Protein AF-A0ABD0RWZ1-F1 (afdb_monomer)

Secondary structure (DSSP, 8-state):
-----------THHHHGGGGG-HHHHHHHHHHHHHHHS------GGGTSS----TTS-HHHHHHTT-EETTEEHHHHHHHHHHHH-

pLDDT: mean 75.03, std 19.06, range [35.72, 98.25]

Mean predicted aligned error: 14.47 Å

Radius of gyration: 21.33 Å; Cα contacts (8 Å, |Δi|>4): 24; chains: 1; bounding box: 36×44×54 Å

Foldseek 3Di:
DDDDPPDPPPPVCVVLVPCPPPPVSVVVVVVVVVCVVPPPPDPDCVVVPDDDDDPPDDLVVCVVVVQADPNHGVVVVVVVVVVVVD

Structure (mmCIF, N/CA/C/O backbone):
data_AF-A0ABD0RWZ1-F1
#
_entry.id   AF-A0ABD0RWZ1-F1
#
loop_
_atom_site.group_PDB
_atom_site.id
_atom_site.type_symbol
_atom_site.label_atom_id
_atom_site.label_alt_id
_atom_site.label_comp_id
_atom_site.label_asym_id
_atom_site.label_entity_id
_atom_site.label_seq_id
_atom_site.pdbx_PDB_ins_code
_atom_site.Cartn_x
_atom_site.Cartn_y
_atom_site.Cartn_z
_atom_site.occupancy
_atom_site.B_iso_or_equiv
_atom_site.auth_seq_id
_atom_site.auth_comp_id
_atom_site.auth_asym_id
_atom_site.auth_atom_id
_atom_site.pdbx_PDB_model_num
ATOM 1 N N . MET A 1 1 ? 6.365 -24.637 -5.372 1.00 35.72 1 MET A N 1
ATOM 2 C CA . MET A 1 1 ? 6.610 -24.406 -6.811 1.00 35.72 1 MET A CA 1
ATOM 3 C C . MET A 1 1 ? 6.010 -23.056 -7.167 1.00 35.72 1 MET A C 1
ATOM 5 O O . MET A 1 1 ? 4.799 -22.914 -7.104 1.00 35.72 1 MET A O 1
ATOM 9 N N . GLN A 1 2 ? 6.843 -22.032 -7.364 1.00 38.16 2 GLN A N 1
ATOM 10 C CA . GLN A 1 2 ? 6.383 -20.653 -7.551 1.00 38.16 2 GLN A CA 1
ATOM 11 C C . GLN A 1 2 ? 6.175 -20.416 -9.050 1.00 38.16 2 GLN A C 1
ATOM 13 O O . GLN A 1 2 ? 7.130 -20.433 -9.822 1.00 38.16 2 GLN A O 1
ATOM 18 N N . THR A 1 3 ? 4.918 -20.269 -9.464 1.00 44.28 3 THR A N 1
ATOM 19 C CA . THR A 1 3 ? 4.530 -19.949 -10.841 1.00 44.28 3 THR A CA 1
ATOM 20 C C . THR A 1 3 ? 5.014 -18.546 -11.187 1.00 44.28 3 THR A C 1
ATOM 22 O O . THR A 1 3 ? 4.406 -17.550 -10.788 1.00 44.28 3 THR A O 1
ATOM 25 N N . VAL A 1 4 ? 6.134 -18.479 -11.907 1.00 47.41 4 VAL A N 1
ATOM 26 C CA . VAL A 1 4 ? 6.599 -17.278 -12.601 1.00 47.41 4 VAL A CA 1
ATOM 27 C C . VAL A 1 4 ? 5.505 -16.907 -13.597 1.00 47.41 4 VAL A C 1
ATOM 29 O O . VAL A 1 4 ? 5.222 -17.664 -14.519 1.00 47.41 4 VAL A O 1
ATOM 32 N N . ARG A 1 5 ? 4.834 -15.774 -13.375 1.00 46.62 5 ARG A N 1
ATOM 33 C CA . ARG A 1 5 ? 3.943 -15.205 -14.386 1.00 46.62 5 ARG A CA 1
ATOM 34 C C . ARG A 1 5 ? 4.830 -14.685 -15.506 1.00 46.62 5 ARG A C 1
ATOM 36 O O . ARG A 1 5 ? 5.425 -13.619 -15.377 1.00 46.62 5 ARG A O 1
ATOM 43 N N . THR A 1 6 ? 4.964 -15.480 -16.557 1.00 47.72 6 THR A N 1
ATOM 44 C CA . THR A 1 6 ? 5.573 -15.070 -17.817 1.00 47.72 6 THR A CA 1
ATOM 45 C C . THR A 1 6 ? 4.677 -13.983 -18.394 1.00 47.72 6 THR A C 1
ATOM 47 O O . THR A 1 6 ? 3.556 -14.249 -18.813 1.00 47.72 6 THR A O 1
ATOM 50 N N . VAL A 1 7 ? 5.112 -12.730 -18.292 1.00 52.22 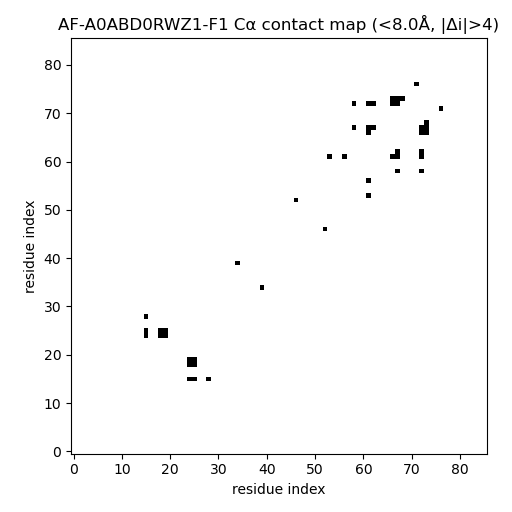7 VAL A N 1
ATOM 51 C CA . VAL A 1 7 ? 4.464 -11.634 -19.008 1.00 52.22 7 VAL A CA 1
ATOM 52 C C . VAL A 1 7 ? 4.881 -11.806 -20.461 1.00 52.22 7 VAL A C 1
ATOM 54 O O . VAL A 1 7 ? 6.071 -11.707 -20.757 1.00 52.22 7 VAL A O 1
ATOM 57 N N . ASP A 1 8 ? 3.931 -12.123 -21.340 1.00 49.06 8 ASP A N 1
ATOM 58 C CA . ASP A 1 8 ? 4.169 -12.128 -22.781 1.00 49.06 8 ASP A CA 1
ATOM 59 C C . ASP A 1 8 ? 4.649 -10.733 -23.185 1.00 49.06 8 ASP A C 1
ATOM 61 O O . ASP A 1 8 ? 3.913 -9.744 -23.133 1.00 49.06 8 ASP A O 1
ATOM 65 N N . VAL A 1 9 ? 5.935 -10.645 -23.517 1.00 52.31 9 VAL A N 1
ATOM 66 C CA . VAL A 1 9 ? 6.533 -9.442 -24.080 1.00 52.31 9 VAL A CA 1
ATOM 67 C C . VAL A 1 9 ? 5.891 -9.262 -25.446 1.00 52.31 9 VAL A C 1
ATOM 69 O O . VAL A 1 9 ? 6.223 -9.972 -26.391 1.00 52.31 9 VAL A O 1
ATOM 72 N N . VAL A 1 10 ? 4.948 -8.324 -25.544 1.00 58.44 10 VAL A N 1
ATOM 73 C CA . VAL A 1 10 ? 4.475 -7.830 -26.837 1.00 58.44 10 VAL A CA 1
ATOM 74 C C . VAL A 1 10 ? 5.707 -7.382 -27.612 1.00 58.44 10 VAL A C 1
ATOM 76 O O . VAL A 1 10 ? 6.460 -6.511 -27.172 1.00 58.44 10 VAL A O 1
ATOM 79 N N . ASP A 1 11 ? 5.933 -8.035 -28.745 1.00 52.81 11 ASP A N 1
ATOM 80 C CA . ASP A 1 11 ? 7.068 -7.798 -29.617 1.00 52.81 11 ASP A CA 1
ATOM 81 C C . ASP A 1 11 ? 6.922 -6.396 -30.234 1.00 52.81 11 ASP A C 1
ATOM 83 O O . ASP A 1 11 ? 6.297 -6.191 -31.275 1.00 52.81 11 ASP A O 1
ATOM 87 N N . CYS A 1 12 ? 7.471 -5.381 -29.559 1.00 54.28 12 CYS A N 1
ATOM 88 C CA . CYS A 1 12 ? 7.494 -3.986 -30.015 1.00 54.28 12 CYS A CA 1
ATOM 89 C C . CYS A 1 12 ? 8.399 -3.778 -31.248 1.00 54.28 12 CYS A C 1
ATOM 91 O O . CYS A 1 12 ? 8.881 -2.665 -31.484 1.00 54.28 12 CYS A O 1
ATOM 93 N N . SER A 1 13 ? 8.645 -4.814 -32.057 1.00 56.16 13 SER A N 1
ATOM 94 C CA . SER A 1 13 ? 9.433 -4.703 -33.285 1.00 56.16 13 SER A CA 1
ATOM 95 C C . SER A 1 13 ? 8.843 -3.677 -34.248 1.00 56.16 13 SER A C 1
ATOM 97 O O . SER A 1 13 ? 9.606 -2.950 -34.880 1.00 56.16 13 SER A O 1
ATOM 99 N N . PHE A 1 14 ? 7.515 -3.514 -34.289 1.00 55.19 14 PHE A N 1
ATOM 100 C CA . PHE A 1 14 ? 6.865 -2.526 -35.160 1.00 55.19 14 PHE A CA 1
ATOM 101 C C . PHE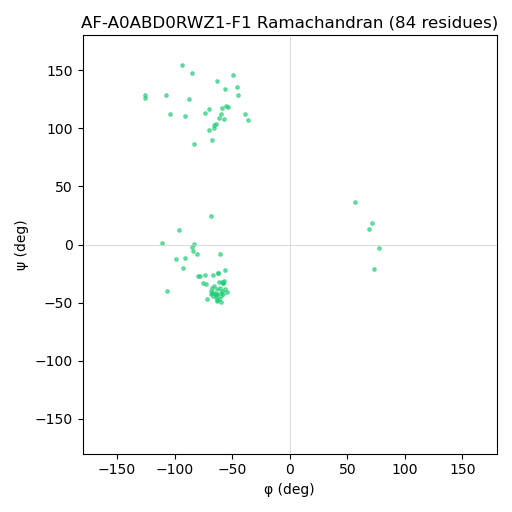 A 1 14 ? 7.266 -1.067 -34.874 1.00 55.19 14 PHE A C 1
ATOM 103 O O . PHE A 1 14 ? 7.367 -0.282 -35.813 1.00 55.19 14 PHE A O 1
ATOM 110 N N . LEU A 1 15 ? 7.560 -0.698 -33.621 1.00 56.69 15 LEU A N 1
ATOM 111 C CA . LEU A 1 15 ? 7.935 0.680 -33.259 1.00 56.69 15 LEU A CA 1
ATOM 112 C C . LEU A 1 15 ? 9.404 1.011 -33.567 1.00 56.69 15 LEU A C 1
ATOM 114 O O . LEU A 1 15 ? 9.733 2.166 -33.829 1.00 56.69 15 LEU A O 1
ATOM 118 N N . PHE A 1 16 ? 10.293 0.013 -33.579 1.00 54.22 16 PHE A N 1
ATOM 119 C CA . PHE A 1 16 ? 11.741 0.237 -33.698 1.00 54.22 16 PHE A CA 1
ATOM 120 C C . PHE A 1 16 ? 12.357 -0.236 -35.024 1.00 54.22 16 PHE A C 1
ATOM 122 O O . PHE A 1 16 ? 13.561 -0.068 -35.229 1.00 54.22 16 PHE A O 1
ATOM 129 N N . CYS A 1 17 ? 11.573 -0.780 -35.961 1.00 56.94 17 CYS A N 1
ATOM 130 C CA . CYS A 1 17 ? 12.071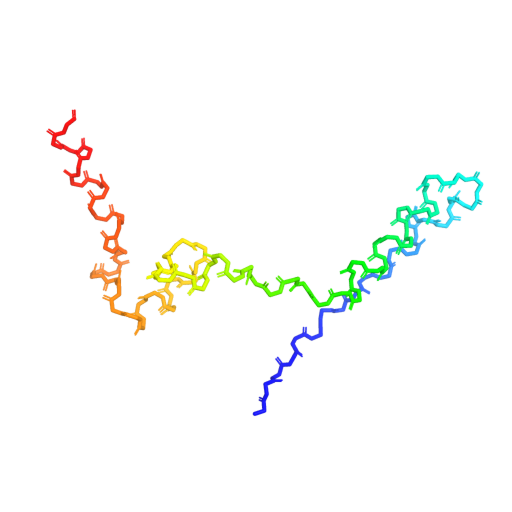 -1.160 -37.291 1.00 56.94 17 CYS A CA 1
ATOM 131 C C . CYS A 1 17 ? 12.718 0.010 -38.061 1.00 56.94 17 CYS A C 1
ATOM 133 O O . CYS A 1 17 ? 13.685 -0.204 -38.793 1.00 56.94 17 CYS A O 1
ATOM 135 N N . PHE A 1 18 ? 12.254 1.246 -37.847 1.00 53.28 18 PHE A N 1
ATOM 136 C CA . PHE A 1 18 ? 12.766 2.448 -38.522 1.00 53.28 18 PHE A CA 1
ATOM 137 C C . PHE A 1 18 ? 14.061 3.011 -37.914 1.00 53.28 18 PHE A C 1
ATOM 139 O O . PHE A 1 18 ? 14.678 3.915 -38.471 1.00 53.28 18 PHE A O 1
ATOM 146 N N . SER A 1 19 ? 14.506 2.482 -36.773 1.00 58.69 19 SER A N 1
ATOM 147 C CA . SER A 1 19 ? 15.555 3.109 -35.965 1.00 58.69 19 SER A CA 1
ATOM 148 C C . SER A 1 19 ? 16.988 2.776 -36.394 1.00 58.69 19 SER A C 1
ATOM 150 O O . SER A 1 19 ? 17.920 3.316 -35.797 1.00 58.69 19 SER A O 1
ATOM 152 N N . LYS A 1 20 ? 17.200 1.932 -37.415 1.00 62.75 20 LYS A N 1
ATOM 153 C CA . LYS A 1 20 ? 18.535 1.407 -37.778 1.00 62.75 20 LYS A CA 1
ATOM 154 C C . LYS A 1 20 ? 19.591 2.488 -38.065 1.00 62.75 20 LYS A C 1
ATOM 156 O O . LYS A 1 20 ? 20.776 2.208 -37.934 1.00 62.75 20 LYS A O 1
ATOM 161 N N . HIS A 1 21 ? 19.177 3.710 -38.405 1.00 73.25 21 HIS A N 1
ATOM 162 C CA . HIS A 1 21 ? 20.073 4.837 -38.692 1.00 73.25 21 HIS A CA 1
ATOM 163 C C . HIS A 1 21 ? 20.260 5.814 -37.517 1.00 73.25 21 HIS A C 1
ATOM 165 O O . HIS A 1 21 ? 21.162 6.646 -37.558 1.00 73.25 21 HIS A O 1
ATOM 171 N N . ASN A 1 22 ? 19.443 5.726 -36.461 1.00 80.00 22 ASN A N 1
ATOM 172 C CA . ASN A 1 22 ? 19.543 6.599 -35.292 1.00 80.00 22 ASN A CA 1
ATOM 173 C C . ASN A 1 22 ? 20.193 5.853 -34.120 1.00 80.00 22 ASN A C 1
ATOM 175 O O . ASN A 1 22 ? 19.591 4.961 -33.517 1.00 80.00 22 ASN A O 1
ATOM 179 N N . LYS A 1 23 ? 21.407 6.278 -33.756 1.00 85.25 23 LYS A N 1
ATOM 180 C CA . LYS A 1 23 ? 22.200 5.692 -32.668 1.00 85.25 23 LYS A CA 1
ATOM 181 C C . LYS A 1 23 ? 21.464 5.689 -31.321 1.00 85.25 23 LYS A C 1
ATOM 183 O O . LYS A 1 23 ? 21.545 4.699 -30.600 1.00 85.25 23 LYS A O 1
ATOM 188 N N . ALA A 1 24 ? 20.706 6.743 -31.008 1.00 85.38 24 ALA A N 1
ATOM 189 C CA . ALA A 1 24 ? 19.948 6.831 -29.759 1.00 85.38 24 ALA A CA 1
ATOM 190 C C . ALA A 1 24 ? 18.797 5.818 -29.719 1.00 85.38 24 ALA A C 1
ATOM 192 O O . ALA A 1 24 ? 18.572 5.169 -28.704 1.00 85.38 24 ALA A O 1
ATOM 193 N N . ALA A 1 25 ? 18.099 5.629 -30.838 1.00 83.50 25 ALA A N 1
ATOM 194 C CA . ALA A 1 25 ? 16.973 4.705 -30.898 1.00 83.50 25 ALA A CA 1
ATOM 195 C C . ALA A 1 25 ? 17.423 3.230 -30.874 1.00 83.50 25 ALA 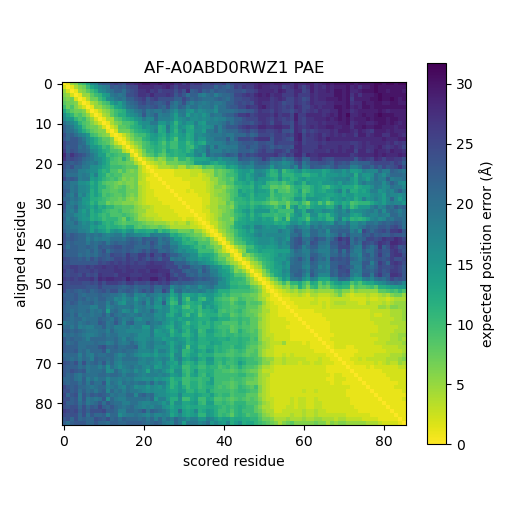A C 1
ATOM 197 O O . ALA A 1 25 ? 16.773 2.402 -30.236 1.00 83.50 25 ALA A O 1
ATOM 198 N N . VAL A 1 26 ? 18.582 2.916 -31.473 1.00 84.00 26 VAL A N 1
ATOM 199 C CA . VAL A 1 26 ? 19.217 1.592 -31.334 1.00 84.00 26 VAL A CA 1
ATOM 200 C C . VAL A 1 26 ? 19.600 1.332 -29.876 1.00 84.00 26 VAL A C 1
ATOM 202 O O . VAL A 1 26 ? 19.339 0.246 -29.362 1.00 84.00 26 VAL A O 1
ATOM 205 N N . GLN A 1 27 ? 20.160 2.333 -29.192 1.00 86.50 27 GLN A N 1
ATOM 206 C CA . GLN A 1 27 ? 20.524 2.211 -27.782 1.00 86.50 27 GLN A CA 1
ATOM 207 C C . GLN A 1 27 ? 19.295 2.008 -26.887 1.00 86.50 27 GLN A C 1
ATOM 209 O O . GLN A 1 27 ? 19.295 1.087 -26.081 1.00 86.50 27 GLN A O 1
ATOM 214 N N . ILE A 1 28 ? 18.221 2.782 -27.081 1.00 87.44 28 ILE A N 1
ATOM 215 C CA . ILE A 1 28 ? 16.966 2.619 -26.327 1.00 87.44 28 ILE A CA 1
ATOM 216 C C . ILE A 1 28 ? 16.401 1.204 -26.501 1.00 87.44 28 ILE A C 1
ATOM 218 O O . ILE A 1 28 ? 15.994 0.586 -25.520 1.00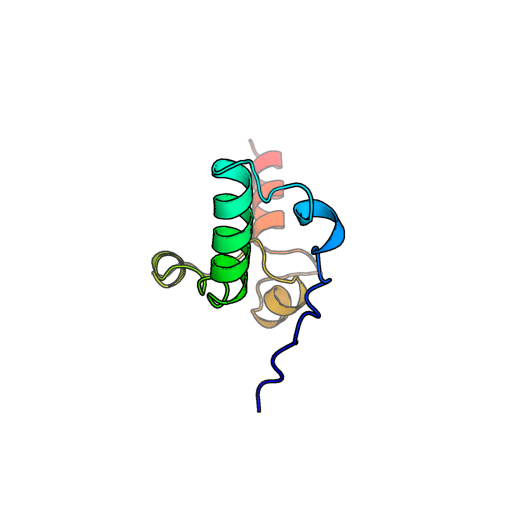 87.44 28 ILE A O 1
ATOM 222 N N . LYS A 1 29 ? 16.413 0.653 -27.723 1.00 85.69 29 LYS A N 1
ATOM 223 C CA . LYS A 1 29 ? 15.949 -0.719 -27.980 1.00 85.69 29 LYS A CA 1
ATOM 224 C C . LYS A 1 29 ? 16.776 -1.761 -27.219 1.00 85.69 29 LYS A C 1
ATOM 226 O O . LYS A 1 29 ? 16.207 -2.667 -26.608 1.00 85.69 29 LYS A O 1
ATOM 231 N N . GLU A 1 30 ? 18.102 -1.651 -27.258 1.00 85.50 30 GLU A N 1
ATOM 232 C CA . GLU A 1 30 ? 18.986 -2.576 -26.539 1.00 85.50 30 GLU A CA 1
ATOM 233 C C . GLU A 1 30 ? 18.869 -2.415 -25.016 1.00 85.50 30 GLU A C 1
ATOM 235 O O . GLU A 1 30 ? 18.852 -3.414 -24.293 1.00 85.50 30 GLU A O 1
ATOM 240 N N . ASP A 1 31 ? 18.701 -1.188 -24.523 1.00 85.00 31 ASP A N 1
ATOM 241 C CA . ASP A 1 31 ? 18.485 -0.906 -23.103 1.00 85.00 31 ASP A CA 1
ATOM 242 C C . ASP A 1 31 ? 17.141 -1.472 -22.627 1.00 85.00 31 ASP A C 1
ATOM 244 O O . ASP A 1 31 ? 17.098 -2.136 -21.593 1.00 85.00 31 ASP A O 1
ATOM 248 N N . MET A 1 32 ? 16.064 -1.340 -23.411 1.00 84.69 32 MET A N 1
ATOM 249 C CA . MET A 1 32 ? 14.777 -1.987 -23.118 1.00 84.69 32 MET A CA 1
ATOM 250 C C . MET A 1 32 ? 14.913 -3.510 -23.065 1.00 84.69 32 MET A C 1
ATOM 252 O O . MET A 1 32 ? 14.417 -4.145 -22.134 1.00 84.69 32 MET A O 1
ATOM 256 N N . LYS A 1 33 ? 15.628 -4.109 -24.024 1.00 84.38 33 LYS A N 1
ATOM 257 C CA . LYS A 1 33 ? 15.889 -5.554 -24.035 1.00 84.38 33 LYS A CA 1
ATOM 258 C C . LYS A 1 33 ? 16.648 -5.994 -22.780 1.00 84.38 33 LYS A C 1
ATOM 260 O O . LYS A 1 33 ? 16.298 -7.013 -22.186 1.00 84.38 33 LYS A O 1
ATOM 265 N N . ARG A 1 34 ? 17.641 -5.219 -22.334 1.00 84.00 34 ARG A N 1
ATOM 266 C CA . ARG A 1 34 ? 18.383 -5.478 -21.087 1.00 84.00 34 ARG A CA 1
ATOM 267 C C . ARG A 1 34 ? 17.516 -5.290 -19.846 1.00 84.00 34 ARG A C 1
ATOM 269 O O . ARG A 1 34 ? 17.588 -6.116 -18.945 1.00 84.00 34 ARG A O 1
ATOM 276 N N . MET A 1 35 ? 16.681 -4.253 -19.805 1.00 78.62 35 MET A N 1
ATOM 277 C CA . MET A 1 35 ? 15.780 -3.977 -18.682 1.00 78.62 35 MET A CA 1
ATOM 278 C C . MET A 1 35 ? 14.707 -5.053 -18.506 1.00 78.62 35 MET A C 1
ATOM 280 O O . MET A 1 35 ? 14.353 -5.358 -17.374 1.00 78.62 35 MET A O 1
ATOM 284 N N . VAL A 1 36 ? 14.203 -5.630 -19.600 1.00 74.06 36 VAL A N 1
ATOM 285 C CA . VAL A 1 36 ? 13.217 -6.724 -19.556 1.00 74.06 36 VAL A CA 1
ATOM 286 C C . VAL A 1 36 ? 13.866 -8.057 -19.168 1.00 74.06 36 VAL A C 1
ATOM 288 O O . VAL A 1 36 ? 13.235 -8.875 -18.503 1.00 74.06 36 VAL A O 1
ATOM 291 N N . GLN A 1 37 ? 15.125 -8.285 -19.558 1.00 69.06 37 GLN A N 1
ATOM 292 C CA . GLN A 1 37 ? 15.877 -9.477 -19.150 1.00 69.06 37 GLN A CA 1
ATOM 293 C C . GLN A 1 37 ? 16.418 -9.389 -17.720 1.00 69.06 37 GLN A C 1
ATOM 295 O O . GLN A 1 37 ? 16.604 -10.420 -17.072 1.00 69.06 37 GLN A O 1
ATOM 300 N N . LEU A 1 38 ? 16.664 -8.179 -17.215 1.00 64.75 38 LEU A N 1
ATOM 301 C CA . LEU A 1 38 ? 16.982 -7.969 -15.815 1.00 64.75 38 LEU A CA 1
ATOM 302 C C . LEU A 1 38 ? 15.704 -8.237 -15.007 1.00 64.75 38 LEU A C 1
ATOM 304 O O . LEU A 1 38 ? 14.719 -7.521 -15.190 1.00 64.75 38 LEU A O 1
ATOM 308 N N . PRO A 1 39 ? 15.669 -9.246 -14.115 1.00 58.22 39 PRO A N 1
ATOM 309 C CA . PRO A 1 39 ? 14.517 -9.436 -13.249 1.00 58.22 39 PRO A CA 1
ATOM 310 C C . PRO A 1 39 ? 14.287 -8.131 -12.499 1.00 58.22 39 PRO A C 1
ATOM 312 O O . PRO A 1 39 ? 15.193 -7.680 -11.799 1.00 58.22 39 PRO A O 1
ATOM 315 N N . MET A 1 40 ? 13.106 -7.529 -12.705 1.00 61.09 40 MET A N 1
ATOM 316 C CA . MET A 1 40 ? 12.686 -6.254 -12.122 1.00 61.09 40 MET A CA 1
ATOM 317 C C . MET A 1 40 ? 13.238 -6.171 -10.712 1.00 61.09 40 MET A C 1
ATOM 319 O O . MET A 1 40 ? 12.822 -6.971 -9.870 1.00 61.09 40 MET A O 1
ATOM 323 N N . ASN A 1 41 ? 14.257 -5.314 -10.537 1.00 57.66 41 ASN A N 1
ATOM 324 C CA . ASN A 1 41 ? 15.111 -5.287 -9.356 1.00 57.66 41 ASN A CA 1
ATOM 325 C C . ASN A 1 41 ? 14.235 -5.544 -8.137 1.00 57.66 41 ASN A C 1
ATOM 327 O O . ASN A 1 41 ? 13.333 -4.748 -7.854 1.00 57.66 41 ASN A O 1
ATOM 331 N N . LYS A 1 42 ? 14.432 -6.699 -7.481 1.00 58.97 42 LYS A N 1
ATOM 332 C CA . LYS A 1 42 ? 13.728 -7.000 -6.233 1.00 58.97 42 LYS A CA 1
ATOM 333 C C . LYS A 1 42 ? 13.825 -5.744 -5.370 1.00 58.97 42 LYS A C 1
ATOM 335 O O . LYS A 1 42 ? 14.905 -5.143 -5.353 1.00 58.97 42 LYS A O 1
ATOM 340 N N . PRO A 1 43 ? 12.717 -5.319 -4.737 1.00 57.81 43 PRO A N 1
ATOM 341 C CA . PRO A 1 43 ? 12.666 -4.056 -4.018 1.00 57.81 43 PRO A CA 1
ATOM 342 C C . PRO A 1 43 ? 13.923 -3.920 -3.162 1.00 57.81 43 PRO A C 1
ATOM 344 O O . PRO A 1 43 ? 14.324 -4.875 -2.495 1.00 57.81 43 PRO A O 1
ATOM 347 N N . SER A 1 44 ? 14.593 -2.775 -3.300 1.00 53.25 44 SER A N 1
ATOM 348 C CA . SER A 1 44 ? 15.926 -2.548 -2.749 1.00 53.25 44 SER A CA 1
ATOM 349 C C . SER A 1 44 ? 15.982 -2.955 -1.270 1.00 53.25 44 SER A C 1
ATOM 351 O O . SER A 1 44 ? 15.002 -2.754 -0.545 1.00 53.25 44 SER A O 1
ATOM 353 N N . PRO A 1 45 ? 17.113 -3.483 -0.770 1.00 51.78 45 PRO A N 1
ATOM 354 C CA . PRO A 1 45 ? 17.254 -3.851 0.640 1.00 51.78 45 PRO A CA 1
ATOM 355 C C . PRO A 1 45 ? 17.083 -2.665 1.610 1.00 51.78 45 PRO A C 1
ATOM 357 O O . PRO A 1 45 ? 16.926 -2.882 2.802 1.00 51.78 45 PRO A O 1
ATOM 360 N N . ALA A 1 46 ? 16.990 -1.417 1.132 1.00 51.44 46 ALA A N 1
ATOM 361 C CA . ALA A 1 46 ? 16.521 -0.291 1.945 1.00 51.44 46 ALA A CA 1
ATOM 362 C C . ALA A 1 46 ? 15.062 -0.465 2.428 1.00 51.44 46 ALA A C 1
ATOM 364 O O . ALA A 1 46 ? 14.695 0.052 3.476 1.00 51.44 46 ALA A O 1
ATOM 365 N N . THR A 1 47 ? 14.245 -1.250 1.715 1.00 49.59 47 THR A N 1
ATOM 366 C CA . THR A 1 47 ? 12.928 -1.726 2.184 1.00 49.59 47 THR A CA 1
ATOM 367 C C . THR A 1 47 ? 13.009 -2.983 3.062 1.00 49.59 47 THR A C 1
ATOM 369 O O . THR A 1 47 ? 11.995 -3.397 3.618 1.00 49.59 47 THR A O 1
ATOM 372 N N . ALA A 1 48 ? 14.199 -3.579 3.212 1.00 48.91 48 ALA A N 1
ATOM 373 C CA . ALA A 1 48 ? 14.473 -4.688 4.128 1.00 48.91 48 ALA A CA 1
ATOM 374 C C . ALA A 1 48 ? 14.942 -4.212 5.518 1.00 48.91 48 ALA A C 1
ATOM 376 O O . ALA A 1 48 ? 14.957 -5.000 6.463 1.00 48.91 48 ALA A O 1
ATOM 377 N N . THR A 1 49 ? 15.271 -2.925 5.679 1.00 42.62 49 THR A N 1
ATOM 378 C CA . THR A 1 49 ? 15.614 -2.338 6.979 1.00 42.62 49 THR A CA 1
ATOM 379 C C . THR A 1 49 ? 14.342 -1.954 7.743 1.00 42.62 49 THR A C 1
ATOM 381 O O . THR A 1 49 ? 13.853 -0.831 7.668 1.00 42.62 49 THR A O 1
ATOM 384 N N . GLY A 1 50 ? 13.787 -2.922 8.476 1.00 53.75 50 GLY A N 1
ATOM 385 C CA . GLY A 1 50 ? 13.007 -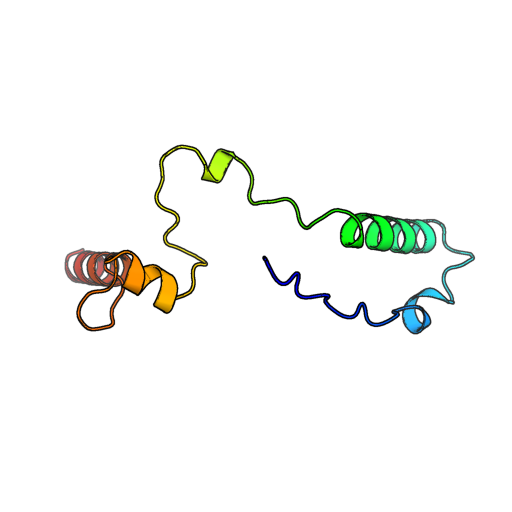2.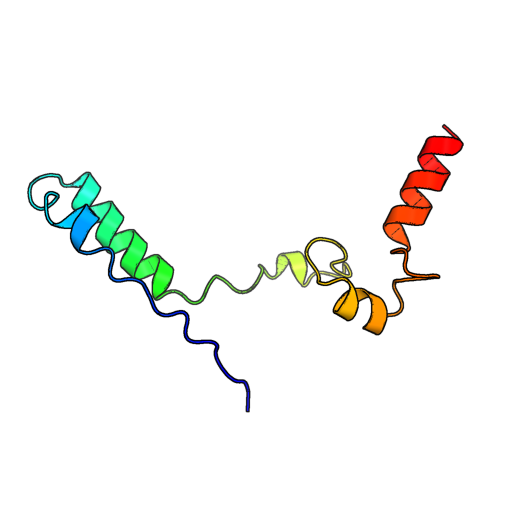733 9.713 1.00 53.75 50 GLY A CA 1
ATOM 386 C C . GLY A 1 50 ? 11.581 -2.165 9.629 1.00 53.75 50 GLY A C 1
ATOM 387 O O . GLY A 1 50 ? 10.794 -2.391 10.547 1.00 53.75 50 GLY A O 1
ATOM 388 N N . GLY A 1 51 ? 11.204 -1.466 8.558 1.00 61.59 51 GLY A N 1
ATOM 389 C CA . GLY A 1 51 ? 9.856 -0.919 8.392 1.00 61.59 51 GLY A CA 1
ATOM 390 C C . GLY A 1 51 ? 8.894 -1.917 7.748 1.00 61.59 51 GLY A C 1
ATOM 391 O O . GLY A 1 51 ? 9.137 -2.392 6.640 1.00 61.59 51 GLY A O 1
ATOM 392 N N . LYS A 1 52 ? 7.754 -2.207 8.390 1.00 71.94 52 LYS A N 1
ATOM 393 C CA . LYS A 1 52 ? 6.650 -2.925 7.728 1.00 71.94 52 LYS A CA 1
ATOM 394 C C . LYS A 1 52 ? 6.174 -2.073 6.545 1.00 71.94 52 LYS A C 1
ATOM 396 O O . LYS A 1 52 ? 5.580 -1.021 6.758 1.00 71.94 52 LYS A O 1
ATOM 401 N N . LYS A 1 53 ? 6.439 -2.496 5.304 1.00 81.44 53 LYS A N 1
ATOM 402 C CA . LYS A 1 53 ? 5.916 -1.833 4.097 1.00 81.44 53 LYS A CA 1
ATOM 403 C C . LYS A 1 53 ? 4.388 -1.835 4.170 1.00 81.44 53 LYS A C 1
ATOM 405 O O . LYS A 1 53 ? 3.807 -2.907 4.194 1.00 81.44 53 LYS A O 1
ATOM 410 N N . ILE A 1 54 ? 3.749 -0.666 4.210 1.00 86.69 54 ILE A N 1
ATOM 411 C CA . ILE A 1 54 ? 2.280 -0.538 4.319 1.00 86.69 54 ILE A CA 1
ATOM 412 C C . ILE A 1 54 ? 1.672 -0.088 2.982 1.00 86.69 54 ILE A C 1
ATOM 414 O O . ILE A 1 54 ? 0.644 -0.602 2.551 1.00 86.69 54 ILE A O 1
ATOM 418 N N . PHE A 1 55 ? 2.346 0.835 2.290 1.00 89.50 55 PHE A N 1
ATOM 419 C CA . PHE A 1 55 ? 1.904 1.388 1.009 1.00 89.50 55 PHE A CA 1
ATOM 420 C C . PHE A 1 55 ? 2.320 0.518 -0.182 1.00 89.50 55 PHE A C 1
ATOM 422 O O . PHE A 1 55 ? 3.367 -0.137 -0.175 1.00 89.50 55 PHE A O 1
ATOM 429 N N . GLY A 1 56 ? 1.488 0.514 -1.228 1.00 86.69 56 GLY A N 1
ATOM 430 C CA . GLY A 1 56 ? 1.720 -0.274 -2.442 1.00 86.69 56 GLY A CA 1
ATOM 431 C C . GLY A 1 56 ? 1.606 -1.793 -2.248 1.00 86.69 56 GLY A C 1
ATOM 432 O O . GLY A 1 56 ? 2.056 -2.546 -3.110 1.00 86.69 56 GLY A O 1
ATOM 433 N N . MET A 1 57 ? 1.056 -2.263 -1.121 1.00 88.19 57 MET A N 1
ATOM 434 C CA . MET A 1 57 ? 0.610 -3.650 -0.952 1.00 88.19 57 MET A CA 1
ATOM 435 C C . MET A 1 57 ? -0.874 -3.787 -1.295 1.00 88.19 57 MET A C 1
ATOM 437 O O . MET A 1 57 ? -1.646 -2.843 -1.157 1.00 88.19 57 MET A O 1
ATOM 441 N N . SER A 1 58 ? -1.277 -4.994 -1.697 1.00 91.00 58 SER A N 1
ATOM 442 C CA . SER A 1 58 ? -2.694 -5.343 -1.816 1.00 91.00 58 SER A CA 1
ATOM 443 C C . SER A 1 58 ? -3.381 -5.271 -0.451 1.00 91.00 58 SER A C 1
ATOM 445 O O . SER A 1 58 ? -2.824 -5.726 0.551 1.00 91.00 58 SER A O 1
ATOM 447 N N . LEU A 1 59 ? -4.618 -4.767 -0.423 1.00 91.75 59 LEU A N 1
ATOM 448 C CA . LEU A 1 59 ? -5.443 -4.727 0.788 1.00 91.75 59 LEU A CA 1
ATOM 449 C C . LEU A 1 59 ? -5.667 -6.118 1.392 1.00 91.75 59 LEU A C 1
ATOM 451 O O . LEU A 1 59 ? -5.698 -6.246 2.610 1.00 91.75 59 LEU A O 1
ATOM 455 N N . LEU A 1 60 ? -5.754 -7.164 0.563 1.00 93.19 60 LEU A N 1
ATOM 456 C CA . LEU A 1 60 ? -5.881 -8.543 1.040 1.00 93.19 60 LEU A CA 1
ATOM 457 C C . LEU A 1 60 ? -4.632 -8.976 1.818 1.00 93.19 60 LEU A C 1
ATOM 459 O O . LEU A 1 60 ? -4.733 -9.551 2.896 1.00 93.19 60 LEU A O 1
ATOM 463 N N . VAL A 1 61 ? -3.446 -8.645 1.302 1.00 92.25 61 VAL A N 1
ATOM 464 C CA . VAL A 1 61 ? -2.176 -8.916 1.995 1.00 92.25 61 VAL A CA 1
ATOM 465 C C . VAL A 1 61 ? -2.114 -8.125 3.298 1.00 92.25 61 VAL A C 1
ATOM 467 O O . VAL A 1 61 ? -1.743 -8.669 4.332 1.00 92.25 61 VAL A O 1
ATOM 470 N N . LEU A 1 62 ? -2.531 -6.860 3.270 1.00 92.62 62 LEU A N 1
ATOM 471 C CA . LEU A 1 62 ? -2.565 -6.000 4.449 1.00 92.62 62 LEU A CA 1
ATOM 472 C C . LEU A 1 62 ? -3.536 -6.517 5.526 1.00 92.62 62 LEU A C 1
ATOM 474 O O . LEU A 1 62 ? -3.226 -6.461 6.716 1.00 92.62 62 LEU A O 1
ATOM 478 N N . SER A 1 63 ? -4.680 -7.061 5.109 1.00 92.25 63 SER A N 1
ATOM 479 C CA . SER A 1 63 ? -5.668 -7.689 5.987 1.00 92.25 63 SER A CA 1
ATOM 480 C C . SER A 1 63 ? -5.124 -8.965 6.628 1.00 92.25 63 SER A C 1
ATOM 482 O O . SER A 1 63 ? -5.217 -9.107 7.845 1.00 92.25 63 SER A O 1
ATOM 484 N N . ASN A 1 64 ? -4.453 -9.825 5.856 1.00 92.94 64 ASN A N 1
ATOM 485 C CA . ASN A 1 64 ? -3.795 -11.028 6.382 1.00 92.94 64 ASN A CA 1
ATOM 486 C C . ASN A 1 64 ? -2.677 -10.708 7.392 1.00 92.94 64 ASN A C 1
ATOM 488 O O . ASN A 1 64 ? -2.363 -11.531 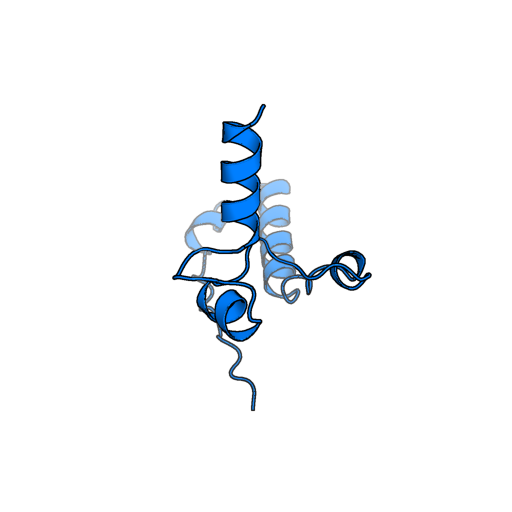8.246 1.00 92.94 64 ASN A O 1
ATOM 492 N N . LEU A 1 65 ? -2.084 -9.513 7.313 1.00 92.12 65 LEU A N 1
ATOM 493 C CA . LEU A 1 65 ? -1.099 -9.014 8.278 1.00 92.12 65 LEU A CA 1
ATOM 494 C C . LEU A 1 65 ? -1.733 -8.377 9.530 1.00 92.12 65 LEU A C 1
ATOM 496 O O . LEU A 1 65 ? -1.002 -7.884 10.390 1.00 92.12 65 LEU A O 1
ATOM 500 N N . GLY A 1 66 ? -3.066 -8.345 9.633 1.00 92.06 66 GLY A N 1
ATOM 501 C CA . GLY A 1 66 ? -3.786 -7.739 10.758 1.00 92.06 66 GLY A CA 1
ATOM 502 C C . GLY A 1 66 ? -3.729 -6.209 10.785 1.00 92.06 66 GLY A C 1
ATOM 503 O O . GLY A 1 66 ? -3.966 -5.600 11.823 1.00 92.06 66 GLY A O 1
ATOM 504 N N . LEU A 1 67 ? -3.399 -5.568 9.658 1.00 93.62 67 LEU A N 1
ATOM 505 C CA . LEU A 1 67 ? -3.259 -4.109 9.546 1.00 93.62 67 LEU A CA 1
ATOM 506 C C . LEU A 1 67 ? -4.527 -3.423 9.005 1.00 93.62 67 LEU A C 1
ATOM 508 O O . LEU A 1 67 ? -4.495 -2.246 8.635 1.00 93.62 67 LEU A O 1
ATOM 512 N N . VAL A 1 68 ? -5.644 -4.150 8.960 1.00 95.06 68 VAL A N 1
ATOM 513 C CA . VAL A 1 68 ? -6.958 -3.671 8.516 1.00 95.06 68 VAL A CA 1
ATOM 514 C C . VAL A 1 68 ? -7.973 -3.946 9.619 1.00 95.06 68 VAL A C 1
ATOM 516 O O . VAL A 1 68 ? -8.072 -5.076 10.094 1.00 95.06 68 VAL A O 1
ATOM 519 N N . LYS A 1 69 ? -8.735 -2.921 10.006 1.00 94.50 69 LYS A N 1
ATOM 520 C CA . LYS A 1 69 ? -9.809 -3.005 10.999 1.00 94.50 69 LYS A CA 1
ATOM 521 C C . LYS A 1 69 ? -11.098 -2.462 10.392 1.00 94.50 69 LYS A C 1
ATOM 523 O O . LYS A 1 69 ? -11.108 -1.340 9.886 1.00 94.50 69 LYS A O 1
ATOM 528 N N . ASP A 1 70 ? -12.164 -3.257 10.440 1.00 94.12 70 ASP A N 1
ATOM 529 C CA . ASP A 1 70 ? -13.479 -2.921 9.868 1.00 94.12 70 ASP A CA 1
ATOM 530 C C . ASP A 1 70 ? -13.404 -2.584 8.365 1.00 94.12 70 ASP A C 1
ATOM 532 O O . ASP A 1 70 ? -14.048 -1.665 7.875 1.00 94.12 70 ASP A O 1
ATOM 536 N N . GLY 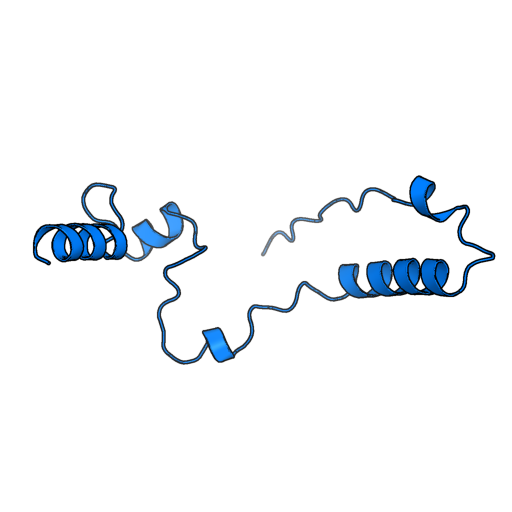A 1 71 ? -12.533 -3.286 7.631 1.00 92.31 71 GLY A N 1
ATOM 537 C CA . GLY A 1 71 ? -12.282 -3.034 6.207 1.00 92.31 71 GLY A CA 1
ATOM 538 C C . GLY A 1 71 ? -11.388 -1.824 5.909 1.00 92.31 71 GLY A C 1
ATOM 539 O O . GLY A 1 71 ? -11.022 -1.615 4.755 1.00 92.31 71 GLY A O 1
ATOM 540 N N . VAL A 1 72 ? -10.967 -1.065 6.926 1.00 95.44 72 VAL A N 1
ATOM 541 C CA . VAL A 1 72 ? -10.142 0.139 6.763 1.00 95.44 72 VAL A CA 1
ATOM 542 C C . VAL A 1 72 ? -8.705 -0.115 7.240 1.00 95.44 72 VAL A C 1
ATOM 544 O O . VAL A 1 72 ? -8.503 -0.575 8.368 1.00 95.44 72 VAL A O 1
ATOM 547 N N . PRO A 1 73 ? -7.675 0.189 6.429 1.00 95.81 73 PRO A N 1
ATOM 548 C CA . PRO A 1 73 ? -6.288 0.161 6.882 1.00 95.81 73 PRO A CA 1
ATOM 549 C C . PRO A 1 73 ? -6.060 1.068 8.094 1.00 95.81 73 PRO A C 1
ATOM 551 O O . PRO A 1 73 ? -6.458 2.233 8.082 1.00 95.81 73 PRO A O 1
ATOM 554 N N . VAL A 1 74 ? -5.355 0.568 9.113 1.00 94.75 74 VAL A N 1
ATOM 555 C CA . VAL A 1 74 ? -5.096 1.320 10.359 1.00 94.75 74 VAL A CA 1
ATOM 556 C C . VAL A 1 74 ? -4.450 2.679 10.074 1.00 94.75 74 VAL A C 1
ATOM 558 O O . VAL A 1 74 ? -4.860 3.683 10.643 1.00 94.75 74 VAL A O 1
ATOM 561 N N . VAL A 1 75 ? -3.505 2.732 9.128 1.00 94.38 75 VAL A N 1
ATOM 562 C CA . VAL A 1 75 ? -2.837 3.980 8.727 1.00 94.38 75 VAL A CA 1
ATOM 563 C C . VAL A 1 75 ? -3.817 5.037 8.211 1.00 94.38 75 VAL A C 1
ATOM 565 O O . VAL A 1 75 ? -3.683 6.204 8.558 1.00 94.38 75 VAL A O 1
ATOM 568 N N . VAL A 1 76 ? -4.832 4.634 7.439 1.00 96.19 76 VAL A N 1
ATOM 569 C CA . VAL A 1 76 ? -5.839 5.553 6.889 1.00 96.19 76 VAL A CA 1
ATOM 570 C C . VAL A 1 76 ? -6.710 6.101 8.013 1.00 96.19 76 VAL A C 1
ATOM 572 O O . VAL A 1 76 ? -6.964 7.300 8.057 1.00 96.19 76 VAL A O 1
ATOM 575 N N . ARG A 1 77 ? -7.110 5.246 8.960 1.00 95.88 77 ARG A N 1
ATOM 576 C CA . ARG A 1 77 ? -7.872 5.677 10.136 1.00 95.88 77 ARG A CA 1
ATOM 577 C C . ARG A 1 77 ? -7.093 6.705 10.960 1.00 95.88 77 ARG A C 1
ATOM 579 O O . ARG A 1 77 ? -7.625 7.771 11.241 1.00 95.88 77 ARG A O 1
ATOM 586 N N . CYS A 1 78 ? -5.827 6.424 11.269 1.00 95.12 78 CYS A N 1
ATOM 587 C CA . CYS A 1 78 ? -4.974 7.355 12.012 1.00 95.12 78 CYS A CA 1
ATOM 588 C C . CYS A 1 78 ? -4.791 8.694 11.283 1.00 95.12 78 CYS A C 1
ATOM 590 O O . CYS A 1 78 ? -4.752 9.734 11.931 1.00 95.12 78 CYS A O 1
ATOM 592 N N . MET A 1 79 ? -4.683 8.680 9.950 1.00 97.00 79 MET A N 1
ATOM 593 C CA . MET A 1 79 ? -4.593 9.906 9.153 1.00 97.00 79 MET A CA 1
ATOM 594 C C . MET A 1 79 ? -5.861 10.753 9.271 1.00 97.00 79 MET A C 1
ATOM 596 O O . MET A 1 79 ? -5.760 11.947 9.526 1.00 97.00 79 MET A O 1
ATOM 600 N N . VAL A 1 80 ? -7.041 10.144 9.118 1.00 97.62 80 VAL A N 1
ATOM 601 C CA . VAL A 1 80 ? -8.322 10.861 9.231 1.00 97.62 80 VAL A CA 1
ATOM 602 C C . VAL A 1 80 ? -8.500 11.426 10.638 1.00 97.62 80 VAL A C 1
ATOM 604 O O . VAL A 1 80 ? -8.731 12.619 10.781 1.00 97.62 80 VAL A O 1
ATOM 607 N N . GLU A 1 81 ? -8.286 10.611 11.673 1.00 97.69 81 GLU A N 1
ATOM 608 C CA . GLU A 1 81 ? -8.384 11.054 13.071 1.00 97.69 81 GLU A CA 1
ATOM 609 C C . GLU A 1 81 ? -7.424 12.208 13.398 1.00 97.69 81 GLU A C 1
ATOM 611 O O . GLU A 1 81 ? -7.720 13.036 14.256 1.00 97.69 81 GLU A O 1
ATOM 616 N N . TYR A 1 82 ? -6.254 12.251 12.753 1.00 98.25 82 TYR A N 1
ATOM 617 C CA . TYR A 1 82 ? -5.299 13.342 12.921 1.00 98.25 82 TYR A CA 1
ATOM 618 C C . TYR A 1 82 ? -5.793 14.630 12.256 1.00 98.25 82 TYR A C 1
ATOM 620 O O . TYR A 1 82 ? -5.773 15.679 12.892 1.00 98.25 82 TYR A O 1
ATOM 628 N N . LEU A 1 83 ? -6.268 14.535 11.011 1.00 98.25 83 LEU A N 1
ATOM 629 C CA . LEU A 1 83 ? -6.802 15.671 10.251 1.00 98.25 83 LEU A CA 1
ATOM 630 C C . LEU A 1 83 ? -8.100 16.233 10.843 1.00 98.25 83 LEU A C 1
ATOM 632 O O . LEU A 1 83 ? -8.410 17.397 10.649 1.00 98.25 83 LEU A O 1
ATOM 636 N N . GLU A 1 84 ? -8.880 15.420 11.551 1.00 97.75 84 GLU A N 1
ATOM 637 C CA . GLU A 1 84 ? -10.070 15.900 12.262 1.00 97.75 84 GLU A CA 1
ATOM 638 C C . GLU A 1 84 ? -9.722 16.701 13.524 1.00 97.75 84 GLU A C 1
ATOM 640 O O . GLU A 1 84 ? -10.515 17.528 13.972 1.00 97.75 84 GLU A O 1
ATOM 645 N N . LYS A 1 85 ? -8.556 16.444 14.127 1.00 97.44 85 LYS A N 1
ATOM 646 C CA . LYS A 1 85 ? -8.135 17.061 15.395 1.00 97.44 85 LYS A CA 1
ATOM 647 C C . LYS A 1 85 ? -7.298 18.328 15.225 1.00 97.44 85 LYS A C 1
ATOM 649 O O . LYS A 1 85 ? -7.177 19.076 16.197 1.00 97.44 85 LYS A O 1
ATOM 654 N N . HIS A 1 86 ? -6.689 18.536 14.060 1.00 95.69 86 HIS A N 1
ATOM 655 C CA . HIS A 1 86 ? -5.705 19.589 13.791 1.00 95.69 86 HIS A CA 1
ATOM 656 C C . HIS A 1 86 ? -6.017 20.314 12.488 1.00 95.69 86 HIS A C 1
ATOM 658 O O . HIS A 1 86 ? -5.821 21.549 12.470 1.00 95.69 86 HIS A O 1
#

Organism: Cirrhinus mrigala (NCBI:txid683832)

Solvent-accessible surface area (backbone atoms only — not comparable to full-atom values): 5678 Å² total; per-residue (Å²): 136,83,81,77,81,78,73,82,74,75,77,63,57,82,79,54,68,82,25,87,84,40,72,68,53,48,48,53,53,52,49,50,54,49,56,72,69,41,72,75,73,70,80,57,68,79,66,65,62,87,56,82,83,71,77,97,59,57,69,67,61,39,41,77,70,67,46,40,56,96,89,38,46,50,69,59,51,55,50,51,60,48,64,75,75,106

Sequence (86 aa):
MQTVRTVDVVDCSFLFCFSKHNKAAVQIKEDMKRMVQLPMNKPSPATATGGKKIFGMSLLVLSNLGLVKDGVPVVVRCMVEYLEKH